Protein AF-A0A1J5PIA6-F1 (afdb_monomer)

Radius of gyration: 17.0 Å; Cα contacts (8 Å, |Δi|>4): 257; chains: 1; bounding box: 40×35×42 Å

Nearest PDB structures (foldseek):
  5w7k-assembly1_A  TM=6.352E-01  e=1.367E+00  Penicillium oxalicum
  5w7k-assembly2_B  TM=6.389E-01  e=2.956E+00  Penicillium oxalicum
  2z0i-assembly1_A  TM=4.886E-01  e=6.394E+00  Mus musculus

Secondary structure (DSSP, 8-state):
-HHHHHHHHHHHH-S---STT--EEEE-SS-GGGSTTHHHHHHHHHHHT-EEEEEE-S-S-STTS-TTSEEEEE---GGGT-GGG--GGGGGSPPTTT-EEEEEE-SHHHHHHHHHHHHHTTGGGTSEEEEEEPTTTS-HHHHHHHHHHTT-S-EE---HHHHHT-TT----

Structure (mmCIF, N/CA/C/O backbone):
data_AF-A0A1J5PIA6-F1
#
_entry.id   AF-A0A1J5PIA6-F1
#
loop_
_atom_site.group_PDB
_atom_site.id
_atom_site.type_symbol
_atom_site.label_atom_id
_atom_site.label_alt_id
_atom_site.label_comp_id
_atom_site.label_asym_id
_atom_site.label_entity_id
_atom_site.label_seq_id
_atom_site.pdbx_PDB_ins_code
_atom_site.Cartn_x
_atom_site.Cartn_y
_atom_site.Cartn_z
_atom_site.occupancy
_atom_site.B_iso_or_equiv
_atom_site.auth_seq_id
_atom_site.auth_comp_id
_atom_site.auth_asym_id
_atom_site.auth_atom_id
_atom_site.pdbx_PDB_model_num
ATOM 1 N N . MET A 1 1 ? -7.237 17.327 19.503 1.00 82.94 1 MET A N 1
ATOM 2 C CA . MET A 1 1 ? -7.124 16.130 20.371 1.00 82.94 1 MET A CA 1
ATOM 3 C C . MET A 1 1 ? -7.819 14.959 19.677 1.00 82.94 1 MET A C 1
ATOM 5 O O . MET A 1 1 ? -8.513 15.206 18.698 1.00 82.94 1 MET A O 1
ATOM 9 N N . LEU A 1 2 ? -7.620 13.708 20.117 1.00 89.19 2 LEU A N 1
ATOM 10 C CA . LEU A 1 2 ? -8.234 12.522 19.487 1.00 89.19 2 LEU A CA 1
ATOM 11 C C . LEU A 1 2 ? -9.762 12.663 19.346 1.00 89.19 2 LEU A C 1
ATOM 13 O O . LEU A 1 2 ? -10.305 12.400 18.278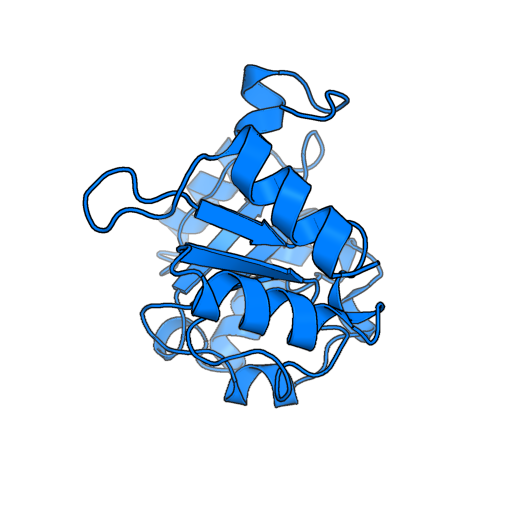 1.00 89.19 2 LEU A O 1
ATOM 17 N N . ASP A 1 3 ? -10.431 13.174 20.380 1.00 89.75 3 ASP A N 1
ATOM 18 C CA . ASP A 1 3 ? -11.883 13.385 20.372 1.00 89.75 3 ASP A CA 1
ATOM 19 C C . ASP A 1 3 ? -12.351 14.338 19.264 1.00 89.75 3 ASP A C 1
ATOM 21 O O . ASP A 1 3 ? -13.380 14.088 18.638 1.00 89.75 3 ASP A O 1
ATOM 25 N N . ASP A 1 4 ? -11.577 15.387 18.965 1.00 92.94 4 ASP A N 1
ATOM 26 C CA . ASP A 1 4 ? -11.908 16.343 17.901 1.00 92.94 4 ASP A CA 1
ATOM 27 C C . ASP A 1 4 ? -11.853 15.671 16.521 1.00 92.94 4 ASP A C 1
ATOM 29 O O . ASP A 1 4 ? -12.715 15.907 15.675 1.00 92.94 4 ASP A O 1
ATOM 33 N N . LEU A 1 5 ? -10.865 14.793 16.301 1.00 92.38 5 LEU A N 1
ATOM 34 C CA . LEU A 1 5 ? -10.748 14.022 15.060 1.00 92.38 5 LEU A CA 1
ATOM 35 C C . LEU A 1 5 ? -11.921 13.053 14.906 1.00 92.38 5 LEU A C 1
ATOM 37 O O . LEU A 1 5 ? -12.531 12.984 13.842 1.00 92.38 5 LEU A O 1
ATOM 41 N N . LEU A 1 6 ? -12.275 12.334 15.972 1.00 92.50 6 LEU A N 1
ATOM 42 C CA . LEU A 1 6 ? -13.404 11.404 15.952 1.00 92.50 6 LEU A CA 1
ATOM 43 C C . LEU A 1 6 ? -14.738 12.133 15.735 1.00 92.50 6 LEU A C 1
ATOM 45 O O . LEU A 1 6 ? -15.613 11.621 15.031 1.00 92.50 6 LEU A O 1
ATOM 49 N N . ALA A 1 7 ? -14.898 13.328 16.311 1.00 92.12 7 ALA A N 1
ATOM 50 C CA . ALA A 1 7 ? -16.063 14.176 16.089 1.00 92.12 7 ALA A CA 1
ATOM 51 C C . ALA A 1 7 ? -16.158 14.633 14.626 1.00 92.12 7 ALA A C 1
ATOM 53 O O . ALA A 1 7 ? -17.233 14.535 14.033 1.00 92.12 7 ALA A O 1
ATOM 54 N N . GLU A 1 8 ? -15.043 15.051 14.024 1.00 93.19 8 GLU A N 1
ATOM 55 C CA . GLU A 1 8 ? -14.991 15.453 12.614 1.00 93.19 8 GLU A CA 1
ATOM 56 C C . GLU A 1 8 ? -15.297 14.282 11.670 1.00 93.19 8 GLU A C 1
ATOM 58 O O . GLU A 1 8 ? -16.083 14.429 10.733 1.00 93.19 8 GLU A O 1
ATOM 63 N N . VAL A 1 9 ? -14.753 13.090 11.941 1.00 92.38 9 VAL A N 1
ATOM 64 C CA . VAL A 1 9 ? -15.052 11.884 11.150 1.00 92.38 9 VAL A CA 1
ATOM 65 C C . VAL A 1 9 ? -16.549 11.574 11.189 1.00 92.38 9 VAL A C 1
ATOM 67 O O . VAL A 1 9 ? -17.166 11.404 10.137 1.00 92.38 9 VAL A O 1
ATOM 70 N N . ARG A 1 10 ? -17.169 11.586 12.378 1.00 90.69 10 ARG A N 1
ATOM 71 C CA . ARG A 1 10 ? -18.626 11.408 12.512 1.00 90.69 10 ARG A CA 1
ATOM 72 C C . ARG A 1 10 ? -19.423 12.508 11.825 1.00 90.69 10 ARG A C 1
ATOM 74 O O . ARG A 1 10 ? -20.492 12.224 11.292 1.00 90.69 10 ARG A O 1
ATOM 81 N N . HIS A 1 11 ? -18.941 13.748 11.850 1.00 91.69 11 HIS A N 1
ATOM 82 C CA . HIS A 1 11 ? -19.606 14.858 11.178 1.00 91.69 11 HIS A CA 1
ATOM 83 C C . HIS A 1 11 ? -19.626 14.663 9.656 1.00 91.69 11 HIS A C 1
ATOM 85 O O . HIS A 1 11 ? -20.668 14.869 9.035 1.00 91.69 11 HIS A O 1
ATOM 91 N N . ARG A 1 12 ? -18.509 14.216 9.066 1.00 90.31 12 ARG A N 1
ATOM 92 C CA . ARG A 1 12 ? -18.383 14.024 7.613 1.00 90.31 12 ARG A CA 1
ATOM 93 C C . ARG A 1 12 ? -19.030 12.749 7.094 1.00 90.31 12 ARG A C 1
ATOM 95 O O . ARG A 1 12 ? -19.676 12.784 6.052 1.00 90.31 12 ARG A O 1
ATOM 102 N N . LEU A 1 13 ? -18.826 11.631 7.784 1.00 88.69 13 LEU A N 1
ATOM 103 C CA . LEU A 1 13 ? -19.241 10.309 7.306 1.00 88.69 13 LEU A CA 1
ATOM 104 C C . LEU A 1 13 ? -20.577 9.845 7.898 1.00 88.69 13 LEU A C 1
ATOM 106 O O . LEU A 1 13 ? -21.172 8.884 7.413 1.00 88.69 13 LEU A O 1
ATOM 110 N N . GLY A 1 14 ? -21.075 10.540 8.922 1.00 85.19 14 GLY A N 1
ATOM 111 C CA . GLY A 1 14 ? -22.247 10.121 9.677 1.00 85.19 14 GLY A CA 1
ATOM 112 C C . GLY A 1 14 ? -21.943 8.967 10.641 1.00 85.19 14 GLY A C 1
ATOM 113 O O . GLY A 1 14 ? -20.797 8.556 10.796 1.00 85.19 14 GLY A O 1
ATOM 114 N N . PRO A 1 15 ? -22.960 8.443 11.347 1.00 82.06 15 PRO A N 1
ATOM 115 C CA . PRO A 1 15 ? -22.769 7.322 12.253 1.00 82.06 15 PRO A CA 1
ATOM 116 C C . PRO A 1 15 ? -22.442 6.036 11.472 1.00 82.06 15 PRO A C 1
ATOM 118 O O . PRO A 1 15 ? -23.036 5.810 10.414 1.00 82.06 15 PRO A O 1
ATOM 121 N N . PRO A 1 16 ? -21.579 5.163 12.011 1.00 79.69 16 PRO A N 1
ATOM 122 C CA . PRO A 1 16 ? -21.260 3.876 11.406 1.00 79.69 16 PRO A CA 1
ATOM 123 C C . PRO A 1 16 ? -22.505 3.000 11.281 1.00 79.69 16 PRO A C 1
ATOM 125 O O . PRO A 1 16 ? -23.349 2.935 12.180 1.00 79.69 16 PRO A O 1
ATOM 128 N N . ARG A 1 17 ? -22.642 2.350 10.125 1.00 78.94 17 ARG A N 1
ATOM 129 C CA . ARG A 1 17 ? -23.761 1.464 9.804 1.00 78.94 17 ARG A CA 1
ATOM 130 C C . ARG A 1 17 ? -23.218 0.222 9.104 1.00 78.94 17 ARG A C 1
ATOM 132 O O . ARG A 1 17 ? -22.513 0.380 8.111 1.00 78.94 17 ARG A O 1
ATOM 139 N N . PRO A 1 18 ? -23.546 -0.991 9.576 1.00 67.38 18 PRO A N 1
ATOM 140 C CA . PRO A 1 18 ? -23.182 -2.210 8.870 1.00 67.38 18 PRO A CA 1
ATOM 141 C C . PRO A 1 18 ? -23.987 -2.346 7.570 1.00 67.38 18 PRO A C 1
ATOM 143 O O . PRO A 1 18 ? -25.169 -1.995 7.524 1.00 67.38 18 PRO A O 1
ATOM 146 N N . GLY A 1 19 ? -23.359 -2.899 6.532 1.00 66.50 19 GLY A N 1
ATOM 147 C CA . GLY A 1 19 ? -23.987 -3.184 5.241 1.00 66.50 19 GLY A CA 1
ATOM 148 C C . GLY A 1 19 ? -23.183 -2.660 4.046 1.00 66.50 19 GLY A C 1
ATOM 149 O O . GLY A 1 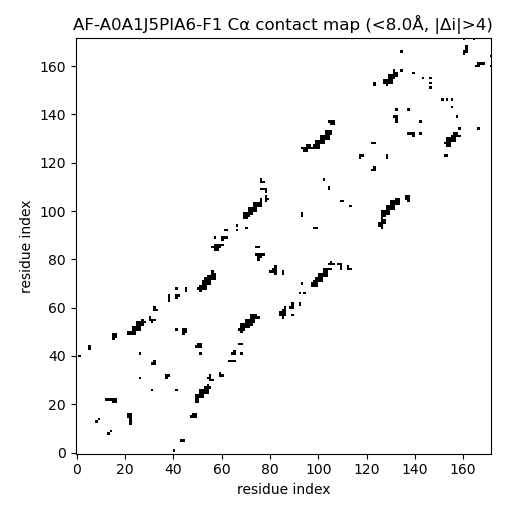19 ? -22.123 -2.063 4.228 1.00 66.50 19 GLY A O 1
ATOM 150 N N . PRO A 1 20 ? -23.666 -2.879 2.809 1.00 58.19 20 PRO A N 1
ATOM 151 C CA . PRO A 1 20 ? -23.092 -2.232 1.633 1.00 58.19 20 PRO A CA 1
ATOM 152 C C . PRO A 1 20 ? -23.135 -0.709 1.821 1.00 58.19 20 PRO A C 1
ATOM 154 O O . PRO A 1 20 ? -24.163 -0.173 2.238 1.00 58.19 20 PRO A O 1
ATOM 157 N N . CYS A 1 21 ? -22.019 -0.034 1.531 1.00 65.81 21 CYS A N 1
ATOM 158 C CA . CYS A 1 21 ? -21.787 1.388 1.831 1.00 65.81 21 CYS A CA 1
ATOM 159 C C . CYS A 1 21 ? -21.575 1.711 3.324 1.00 65.81 21 CYS A C 1
ATOM 161 O O . CYS A 1 21 ? -21.881 2.828 3.751 1.00 65.81 21 CYS A O 1
ATOM 163 N N . ALA A 1 22 ? -21.054 0.762 4.113 1.00 68.94 22 ALA A N 1
ATOM 164 C CA . ALA A 1 22 ? -20.536 1.067 5.443 1.00 68.94 22 ALA A CA 1
ATOM 165 C C . ALA A 1 22 ? -19.546 2.247 5.365 1.00 68.94 22 ALA A C 1
ATOM 167 O O . ALA A 1 22 ? -18.742 2.307 4.430 1.00 68.94 22 ALA A O 1
ATOM 168 N N . PRO A 1 23 ? -19.605 3.210 6.301 1.00 83.06 23 PRO A N 1
ATOM 169 C CA . PRO A 1 23 ? -18.664 4.318 6.312 1.00 83.06 23 PRO A CA 1
ATOM 170 C C . PRO A 1 23 ? -17.226 3.800 6.460 1.00 83.06 23 PRO A C 1
ATOM 172 O O . PRO A 1 23 ? -16.899 3.143 7.450 1.00 83.06 23 PRO A O 1
ATOM 175 N N . PHE A 1 24 ? -16.394 4.100 5.463 1.00 90.94 24 PHE A N 1
ATOM 176 C CA . PHE A 1 24 ? -15.007 3.654 5.352 1.00 90.94 24 PHE A CA 1
ATOM 177 C C . PHE A 1 24 ? -14.054 4.818 5.620 1.00 90.94 24 PHE A C 1
ATOM 179 O O . PHE A 1 24 ? -14.240 5.916 5.087 1.00 90.94 24 PHE A O 1
ATOM 186 N N . VAL A 1 25 ? -13.038 4.578 6.445 1.00 94.94 25 VAL A N 1
ATOM 187 C CA . VAL A 1 25 ? -11.998 5.553 6.778 1.00 94.94 25 VAL A CA 1
ATOM 188 C C . VAL A 1 25 ? -10.639 4.950 6.466 1.00 94.94 25 VAL A C 1
ATOM 190 O O . VAL A 1 25 ? -10.226 3.987 7.102 1.00 94.94 25 VAL A O 1
ATOM 193 N N . GLU A 1 26 ? -9.903 5.557 5.545 1.00 96.69 26 GLU A N 1
ATOM 194 C CA . GLU A 1 26 ? -8.492 5.238 5.348 1.00 96.69 26 GLU A CA 1
ATOM 195 C C . GLU A 1 26 ? -7.617 6.269 6.060 1.00 96.69 26 GLU A C 1
ATOM 197 O O . GLU A 1 26 ? -7.726 7.476 5.822 1.00 96.69 26 GLU A O 1
ATOM 202 N N . LEU A 1 27 ? -6.733 5.794 6.933 1.00 97.50 27 LEU A N 1
ATOM 203 C CA . LEU A 1 27 ? -5.656 6.601 7.481 1.00 97.50 27 LEU A CA 1
ATOM 204 C C . LEU A 1 27 ? -4.452 6.537 6.533 1.00 97.50 27 LEU A C 1
ATOM 206 O O . LEU A 1 27 ? -3.854 5.482 6.336 1.00 97.50 27 LEU A O 1
ATOM 210 N N . THR A 1 28 ? -4.088 7.686 5.974 1.00 95.81 28 THR A N 1
ATOM 211 C CA . THR A 1 28 ? -2.969 7.861 5.036 1.00 95.81 28 THR A CA 1
ATOM 212 C C . THR A 1 28 ? -2.227 9.176 5.338 1.00 95.81 28 THR A C 1
ATOM 214 O O . THR A 1 28 ? -2.444 9.789 6.387 1.00 95.81 28 THR A O 1
ATOM 217 N N . GLY A 1 29 ? -1.342 9.636 4.448 1.00 85.94 29 GLY A N 1
ATOM 218 C CA . GLY A 1 29 ? -0.645 10.921 4.546 1.00 85.94 29 GLY A CA 1
ATOM 219 C C . GLY A 1 29 ? 0.803 10.838 4.070 1.00 85.94 29 GLY A C 1
ATOM 220 O O . GLY A 1 29 ? 1.077 10.326 2.992 1.00 85.94 29 GLY A O 1
ATOM 221 N N . GLY A 1 30 ? 1.731 11.382 4.863 1.00 89.56 30 GLY A N 1
ATOM 222 C CA . GLY A 1 30 ? 3.156 11.072 4.719 1.00 89.56 30 GLY A CA 1
ATOM 223 C C . GLY A 1 30 ? 3.416 9.614 5.108 1.00 89.56 30 GLY A C 1
ATOM 224 O O . GLY A 1 30 ? 3.085 8.696 4.372 1.00 89.56 30 GLY A O 1
ATOM 225 N N . GLU A 1 31 ? 3.979 9.392 6.291 1.00 95.25 31 GLU A N 1
ATOM 226 C CA . GLU A 1 31 ? 4.004 8.067 6.919 1.00 95.25 31 GLU A CA 1
ATOM 227 C C . GLU A 1 31 ? 3.103 8.125 8.161 1.00 95.25 31 GLU A C 1
ATOM 229 O O . GLU A 1 31 ? 3.510 8.733 9.155 1.00 95.25 31 GLU A O 1
ATOM 234 N N . PRO A 1 32 ? 1.868 7.584 8.124 1.00 96.69 32 PRO A N 1
ATOM 235 C CA . PRO A 1 32 ? 0.926 7.724 9.237 1.00 96.69 32 PRO A CA 1
ATOM 236 C C . PRO A 1 32 ? 1.457 7.128 10.544 1.00 96.69 32 PRO A C 1
A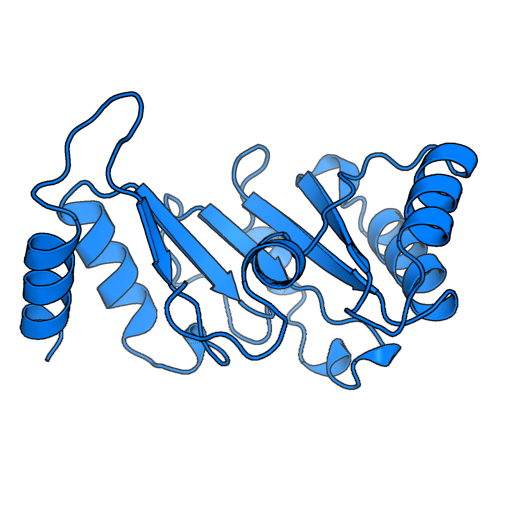TOM 238 O O . PRO A 1 32 ? 1.227 7.699 11.609 1.00 96.69 32 PRO A O 1
ATOM 241 N N . LEU A 1 33 ? 2.226 6.036 10.477 1.00 97.38 33 LEU A N 1
ATOM 242 C CA . LEU A 1 33 ? 2.804 5.389 11.660 1.00 97.38 33 LEU A CA 1
ATOM 243 C C . LEU A 1 33 ? 4.005 6.137 12.258 1.00 97.38 33 LEU A C 1
ATOM 245 O O . LEU A 1 33 ? 4.477 5.764 13.329 1.00 97.38 33 LEU A O 1
ATOM 249 N N . ALA A 1 34 ? 4.465 7.223 11.630 1.00 95.94 34 ALA A N 1
ATOM 250 C CA . ALA A 1 34 ? 5.415 8.138 12.259 1.00 95.94 34 ALA A CA 1
ATOM 251 C C . ALA A 1 34 ? 4.769 8.946 13.402 1.00 95.94 34 ALA A C 1
ATOM 253 O O . ALA A 1 34 ? 5.480 9.506 14.238 1.00 95.94 34 ALA A O 1
ATOM 254 N N . HIS A 1 35 ? 3.431 9.022 13.454 1.00 95.38 35 HIS A N 1
ATOM 255 C CA . HIS A 1 35 ? 2.713 9.637 14.565 1.00 95.38 35 HIS A CA 1
ATOM 256 C C . HIS A 1 35 ? 2.424 8.593 15.661 1.00 95.38 35 HIS A C 1
ATOM 258 O O . HIS A 1 35 ? 1.737 7.606 15.387 1.00 95.38 35 HIS A O 1
ATOM 264 N N . PRO A 1 36 ? 2.861 8.805 16.918 1.00 93.44 36 PRO A N 1
ATOM 265 C CA . PRO A 1 36 ? 2.757 7.794 17.978 1.00 93.44 36 PRO A CA 1
ATOM 266 C C . PRO A 1 36 ? 1.310 7.407 18.319 1.00 93.44 36 PRO A C 1
ATOM 268 O O . PRO A 1 36 ? 1.050 6.268 18.694 1.00 93.44 36 PRO A O 1
ATOM 271 N N . ASP A 1 37 ? 0.361 8.328 18.137 1.00 95.38 37 ASP A N 1
ATOM 272 C CA . ASP A 1 37 ? -1.059 8.080 18.426 1.00 95.38 37 ASP A CA 1
ATOM 273 C C . ASP A 1 37 ? -1.832 7.407 17.275 1.00 95.38 37 ASP A C 1
ATOM 275 O O . ASP A 1 37 ? -3.030 7.154 17.414 1.00 95.38 37 ASP A O 1
ATOM 279 N N . ALA A 1 38 ? -1.197 7.106 16.134 1.00 96.88 38 ALA A N 1
ATOM 280 C CA . ALA A 1 38 ? -1.891 6.503 14.992 1.00 96.88 38 ALA A CA 1
ATOM 281 C C . ALA A 1 38 ? -2.573 5.159 15.337 1.00 96.88 38 ALA A C 1
ATOM 283 O O . ALA A 1 38 ? -3.756 5.010 15.017 1.00 96.88 38 ALA A O 1
ATOM 284 N N . PRO A 1 39 ? -1.934 4.214 16.061 1.00 97.38 39 PRO A N 1
ATOM 285 C CA . PRO A 1 39 ? -2.605 2.988 16.500 1.00 97.38 39 PRO A CA 1
ATOM 286 C C . PRO A 1 39 ? -3.830 3.238 17.391 1.00 97.38 39 PRO A C 1
ATOM 288 O O . PRO A 1 39 ? -4.841 2.544 17.265 1.00 97.38 39 PRO A O 1
ATOM 291 N N . ALA A 1 40 ? -3.767 4.250 18.264 1.00 97.44 40 ALA A N 1
ATOM 292 C CA . ALA A 1 40 ? -4.880 4.616 19.138 1.00 97.44 40 ALA A CA 1
ATOM 293 C C . ALA A 1 40 ? -6.060 5.191 18.339 1.00 97.44 40 ALA A C 1
ATOM 295 O O . ALA A 1 40 ? -7.207 4.830 18.597 1.00 97.44 40 ALA A O 1
ATOM 296 N N . LEU A 1 41 ? -5.787 6.024 17.328 1.00 97.19 41 LEU A N 1
ATOM 297 C CA . LEU A 1 41 ? -6.811 6.535 16.416 1.00 97.19 41 LEU A CA 1
ATOM 298 C C . LEU A 1 41 ? -7.478 5.406 15.620 1.00 97.19 41 LEU A C 1
ATOM 300 O O . LEU A 1 41 ? -8.704 5.357 15.550 1.00 97.19 41 LEU A O 1
ATOM 304 N N . LEU A 1 42 ? -6.689 4.481 15.064 1.00 97.81 42 LEU A N 1
ATOM 305 C CA . LEU A 1 42 ? -7.203 3.324 14.325 1.00 97.81 42 LEU A CA 1
ATOM 306 C C . LEU A 1 42 ? -8.134 2.468 15.194 1.00 97.81 42 LEU A C 1
ATOM 308 O O . LEU A 1 42 ? -9.237 2.128 14.766 1.00 97.81 42 LEU A O 1
ATOM 312 N N . ARG A 1 43 ? -7.723 2.164 16.434 1.00 97.50 43 ARG A N 1
ATOM 313 C CA . ARG A 1 43 ? -8.561 1.420 17.385 1.00 97.50 43 ARG A CA 1
ATOM 314 C C . ARG A 1 43 ? -9.843 2.180 17.712 1.00 97.50 43 ARG A C 1
ATOM 316 O O . ARG A 1 43 ? -10.913 1.590 17.655 1.00 97.50 43 ARG A O 1
ATOM 323 N N . ALA A 1 44 ? -9.753 3.480 17.983 1.00 96.06 44 ALA A N 1
ATOM 324 C CA . ALA A 1 44 ? -10.929 4.280 18.296 1.00 96.06 44 ALA A CA 1
ATOM 325 C C . ALA A 1 44 ? -11.936 4.308 17.134 1.00 96.06 44 ALA A C 1
ATOM 327 O O . ALA A 1 44 ? -13.131 4.183 17.368 1.00 96.06 44 ALA A O 1
ATOM 328 N N . LEU A 1 45 ? -11.484 4.419 15.880 1.00 94.94 45 LEU A N 1
ATOM 329 C CA . LEU A 1 45 ? -12.367 4.358 14.709 1.00 94.94 45 LEU A CA 1
ATOM 330 C C . LEU A 1 45 ? -13.075 2.999 14.586 1.00 94.94 45 LEU A C 1
ATOM 332 O O . LEU A 1 45 ? -14.284 2.961 14.345 1.00 94.94 45 LEU A O 1
ATOM 336 N N . LEU A 1 46 ? -12.354 1.899 14.821 1.00 94.19 46 LEU A N 1
ATOM 337 C CA . LEU A 1 46 ? -12.943 0.559 14.871 1.00 94.19 46 LEU A CA 1
ATOM 338 C C . LEU A 1 46 ? -13.974 0.424 15.999 1.00 94.19 46 LEU A C 1
ATOM 340 O O . LEU A 1 46 ? -15.062 -0.092 15.760 1.00 94.19 46 LEU A O 1
ATOM 344 N N . ASP A 1 47 ? -13.672 0.926 17.199 1.00 93.38 47 ASP A N 1
ATOM 345 C CA . ASP A 1 47 ? -14.568 0.857 18.364 1.00 93.38 47 ASP A CA 1
ATOM 346 C C . ASP A 1 47 ? -15.870 1.639 18.140 1.00 93.38 47 ASP A C 1
ATOM 348 O O . ASP A 1 47 ? -16.910 1.331 18.725 1.00 93.38 47 ASP A O 1
ATOM 352 N N . LEU A 1 48 ? -15.834 2.647 17.264 1.00 90.88 48 LEU A N 1
ATOM 353 C CA . LEU A 1 48 ? -17.040 3.332 16.818 1.00 90.88 48 LEU A CA 1
ATOM 354 C C . LEU A 1 48 ? -17.855 2.503 15.829 1.00 90.88 48 LEU A C 1
ATOM 356 O O . LEU A 1 48 ? -19.062 2.708 15.770 1.00 90.88 48 LEU A O 1
ATOM 360 N N . GLY A 1 49 ? -17.241 1.565 15.110 1.00 90.19 49 GLY A N 1
ATOM 361 C CA . GLY A 1 49 ? -17.887 0.682 14.138 1.00 90.19 49 GLY A CA 1
ATOM 362 C C . GLY A 1 49 ? -17.637 1.060 12.677 1.00 90.19 49 GLY A C 1
ATOM 363 O O . GLY A 1 49 ? -18.398 0.627 11.813 1.00 90.19 49 GLY A O 1
ATOM 364 N N . TYR A 1 50 ? -16.630 1.894 12.393 1.00 92.50 50 TYR A N 1
ATOM 365 C CA . TYR A 1 50 ? -16.206 2.168 11.016 1.00 92.50 50 TYR A CA 1
ATOM 366 C C . TYR A 1 50 ? -15.447 0.981 10.429 1.00 92.50 50 TYR A C 1
ATOM 368 O O . TYR A 1 50 ? -14.764 0.250 11.148 1.00 92.50 50 TYR A O 1
ATOM 376 N N . GLU A 1 51 ? -15.509 0.843 9.108 1.00 92.50 51 GLU A N 1
ATOM 377 C CA . GLU A 1 51 ? -14.507 0.073 8.378 1.00 92.50 51 GLU A CA 1
ATOM 378 C C . GLU A 1 51 ? -13.254 0.942 8.230 1.00 92.50 51 GLU A C 1
ATOM 380 O O . GLU A 1 51 ? -13.355 2.122 7.880 1.00 92.50 51 GLU A O 1
ATOM 385 N N . VAL A 1 52 ? -12.084 0.394 8.560 1.00 96.00 52 VAL A N 1
ATOM 386 C CA . VAL A 1 52 ? -10.850 1.179 8.671 1.00 96.00 52 VAL A CA 1
ATOM 387 C C . VAL A 1 52 ? -9.733 0.538 7.863 1.00 96.00 52 VAL A C 1
ATOM 389 O O . VAL A 1 52 ? -9.453 -0.652 8.018 1.00 96.00 52 VAL A O 1
ATOM 392 N N . ALA A 1 53 ? -9.054 1.351 7.061 1.00 97.94 53 ALA A N 1
ATOM 393 C CA . ALA A 1 53 ? -7.828 0.983 6.371 1.00 97.94 53 ALA A CA 1
ATOM 394 C C . ALA A 1 53 ? -6.648 1.873 6.781 1.00 97.94 53 ALA A C 1
ATOM 396 O O . ALA A 1 53 ? -6.818 2.981 7.294 1.00 97.94 53 ALA A O 1
ATOM 397 N N . LEU A 1 54 ? -5.440 1.372 6.549 1.00 98.69 54 LEU A N 1
ATOM 398 C CA . LEU A 1 54 ? -4.175 2.066 6.745 1.00 98.69 54 LEU A CA 1
ATOM 399 C C . LEU A 1 54 ? -3.339 1.935 5.473 1.00 98.69 54 LEU A C 1
ATOM 401 O O . LEU A 1 54 ? -2.964 0.820 5.109 1.00 98.69 54 LEU A O 1
ATOM 405 N N . GLU A 1 55 ? -2.976 3.062 4.862 1.00 98.31 55 GLU A N 1
ATOM 406 C CA . GLU A 1 55 ? -1.962 3.102 3.806 1.00 98.31 55 GLU A CA 1
ATOM 407 C C . GLU A 1 55 ? -0.612 3.564 4.384 1.00 98.31 55 GLU A C 1
ATOM 409 O O . GLU A 1 55 ? -0.494 4.670 4.905 1.00 98.31 55 GLU A O 1
ATOM 414 N N . THR A 1 56 ? 0.422 2.720 4.312 1.00 98.25 56 THR A N 1
ATOM 415 C CA . THR A 1 56 ? 1.752 2.971 4.917 1.00 98.25 56 THR A CA 1
ATOM 416 C C . THR A 1 56 ? 2.882 2.455 4.027 1.00 98.25 56 THR A C 1
ATOM 418 O O . THR A 1 56 ? 2.670 1.560 3.217 1.00 98.25 56 THR A O 1
ATOM 421 N N . ALA A 1 57 ? 4.108 2.973 4.174 1.00 97.00 57 ALA A N 1
ATOM 422 C CA . ALA A 1 57 ? 5.266 2.500 3.408 1.00 97.00 57 ALA 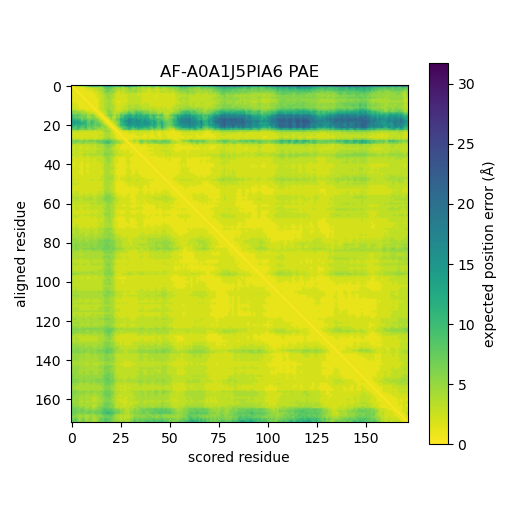A CA 1
ATOM 423 C C . ALA A 1 57 ? 5.928 1.239 4.005 1.00 97.00 57 ALA A C 1
ATOM 425 O O . ALA A 1 57 ? 6.925 0.747 3.471 1.00 97.00 57 ALA A O 1
ATOM 426 N N . GLY A 1 58 ? 5.439 0.742 5.150 1.00 96.69 58 GLY A N 1
ATOM 427 C CA . GLY A 1 58 ? 6.050 -0.391 5.856 1.00 96.69 58 GLY A CA 1
ATOM 428 C C . GLY A 1 58 ? 7.430 -0.068 6.441 1.00 96.69 58 GLY A C 1
ATOM 429 O O . GLY A 1 58 ? 8.246 -0.967 6.648 1.00 96.69 58 GLY A O 1
ATOM 430 N N . SER A 1 59 ? 7.691 1.221 6.676 1.00 96.75 59 SER A N 1
ATOM 431 C CA . SER A 1 59 ? 8.921 1.729 7.293 1.00 96.75 59 SER A CA 1
ATOM 432 C C . SER A 1 59 ? 8.894 1.718 8.826 1.00 96.75 59 SER A C 1
ATOM 434 O O . SER A 1 59 ? 9.918 1.919 9.473 1.00 96.75 59 SER A O 1
ATOM 436 N N . HIS A 1 60 ? 7.712 1.491 9.398 1.00 97.62 60 HIS A N 1
ATOM 437 C CA . HIS A 1 60 ? 7.444 1.401 10.829 1.00 97.62 60 HIS A CA 1
ATOM 438 C C . HIS A 1 60 ? 6.799 0.050 11.142 1.00 97.62 60 HIS A C 1
ATOM 440 O O . HIS A 1 60 ? 6.261 -0.603 10.247 1.00 97.62 60 HIS A O 1
ATOM 446 N N . ASP A 1 61 ? 6.889 -0.370 12.402 1.00 97.75 61 ASP A N 1
ATOM 447 C CA . ASP A 1 61 ? 6.373 -1.656 12.867 1.00 97.75 61 ASP A CA 1
ATOM 448 C C . ASP A 1 61 ? 4.841 -1.714 12.766 1.00 97.75 61 ASP A C 1
ATOM 450 O O . ASP A 1 61 ? 4.142 -0.812 13.235 1.00 97.75 61 ASP A O 1
ATOM 454 N N . LEU A 1 62 ? 4.324 -2.782 12.156 1.00 98.50 62 LEU A N 1
ATOM 455 C CA . LEU A 1 62 ? 2.889 -3.046 12.042 1.00 98.50 62 LEU A CA 1
ATOM 456 C C . LEU A 1 62 ? 2.304 -3.769 13.261 1.00 98.50 62 LEU A C 1
ATOM 458 O O . LEU A 1 62 ? 1.082 -3.826 13.372 1.00 98.50 62 LEU A O 1
ATOM 462 N N . ALA A 1 63 ? 3.121 -4.280 14.189 1.00 98.12 63 ALA A N 1
ATOM 463 C CA . ALA A 1 63 ? 2.637 -4.960 15.394 1.00 98.12 63 ALA A CA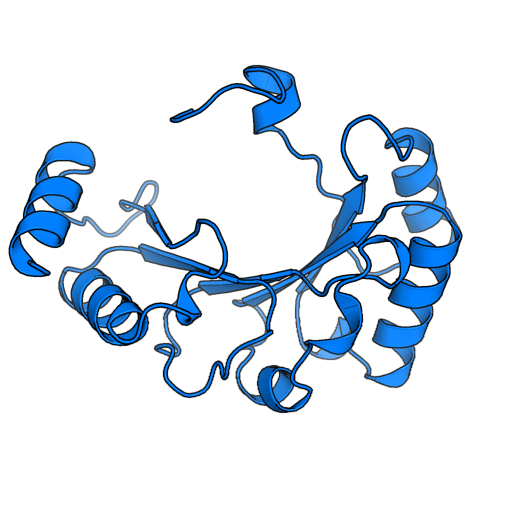 1
ATOM 464 C C . ALA A 1 63 ? 1.594 -4.160 16.208 1.00 98.12 63 ALA A C 1
ATOM 466 O O . ALA A 1 63 ? 0.637 -4.762 16.702 1.00 98.12 63 ALA A O 1
ATOM 467 N N . PRO A 1 64 ? 1.715 -2.822 16.357 1.00 97.94 64 PRO A N 1
ATOM 468 C CA . PRO A 1 64 ? 0.733 -2.025 17.092 1.00 97.94 64 PRO A CA 1
ATOM 469 C C . PRO A 1 64 ? -0.586 -1.805 16.335 1.00 97.94 64 PRO A C 1
ATOM 471 O O . PRO A 1 64 ? -1.561 -1.354 16.937 1.00 97.94 64 PRO A O 1
ATOM 474 N N . VAL A 1 65 ? -0.631 -2.073 15.026 1.00 98.44 65 VAL A N 1
ATOM 475 C CA . VAL A 1 65 ? -1.823 -1.850 14.200 1.00 98.44 65 VAL A CA 1
ATOM 476 C C . VAL A 1 65 ? -2.871 -2.922 14.526 1.00 98.44 65 VAL A C 1
ATOM 478 O O . VAL A 1 65 ? -2.566 -4.114 14.443 1.00 98.44 65 VAL A O 1
ATOM 481 N N . PRO A 1 66 ? -4.119 -2.542 14.869 1.00 98.31 66 PRO A N 1
ATOM 482 C CA . PRO A 1 66 ? -5.207 -3.498 15.057 1.00 98.31 66 PRO A CA 1
ATOM 483 C C . PRO A 1 66 ? -5.333 -4.478 13.886 1.00 98.31 66 PRO A C 1
ATOM 485 O O . PRO A 1 66 ? -5.279 -4.081 12.721 1.00 98.31 66 PRO A O 1
ATOM 488 N N . ARG A 1 67 ? -5.535 -5.765 14.186 1.00 97.62 67 ARG A N 1
ATOM 489 C CA . ARG A 1 67 ? -5.627 -6.820 13.166 1.00 97.62 67 ARG A CA 1
ATOM 490 C C . ARG A 1 67 ? -6.764 -6.559 12.175 1.00 97.62 67 ARG A C 1
ATOM 492 O O . ARG A 1 67 ? -6.622 -6.893 11.005 1.00 97.62 67 ARG A O 1
ATOM 499 N N . GLU A 1 68 ? -7.849 -5.967 12.661 1.00 96.88 68 GLU A N 1
ATOM 500 C CA . GLU A 1 68 ? -9.083 -5.658 11.941 1.00 96.88 68 GLU A CA 1
ATOM 501 C C . GLU A 1 68 ? -8.934 -4.496 10.944 1.00 96.88 68 GLU A C 1
ATOM 503 O O . GLU A 1 68 ? -9.788 -4.333 10.079 1.00 96.88 68 GLU A O 1
ATOM 508 N N . VAL A 1 69 ? -7.863 -3.698 11.043 1.00 98.12 69 VAL A N 1
ATOM 509 C CA . VAL A 1 69 ? -7.549 -2.669 10.042 1.00 98.12 69 VAL A CA 1
ATOM 510 C C . VAL A 1 69 ? -7.024 -3.342 8.780 1.00 98.12 69 VAL A C 1
ATOM 512 O O . VAL A 1 69 ? -6.053 -4.106 8.841 1.00 98.12 69 VAL A O 1
ATOM 515 N N . VAL A 1 70 ? -7.618 -2.998 7.639 1.00 98.25 70 VAL A N 1
ATOM 516 C CA . VAL A 1 70 ? -7.103 -3.365 6.316 1.00 98.25 70 VAL A CA 1
ATOM 517 C C . VAL A 1 70 ? -5.797 -2.614 6.076 1.00 98.25 70 VAL A C 1
ATOM 519 O O . VAL A 1 70 ? -5.766 -1.385 6.080 1.00 98.25 70 VAL A O 1
ATOM 522 N N . LYS A 1 71 ? -4.693 -3.333 5.900 1.00 98.69 71 LYS A N 1
ATOM 523 C CA . LYS A 1 71 ? -3.374 -2.728 5.676 1.00 98.69 71 LYS A CA 1
ATOM 524 C C . LYS A 1 71 ? -3.057 -2.758 4.190 1.00 98.69 71 LYS A C 1
ATOM 526 O O . LYS A 1 71 ? -2.982 -3.831 3.599 1.00 98.69 71 LYS A O 1
ATOM 531 N N . ILE A 1 72 ? -2.813 -1.586 3.617 1.00 98.50 72 ILE A N 1
ATOM 532 C CA . ILE A 1 72 ? -2.301 -1.413 2.259 1.00 98.50 72 ILE A CA 1
ATOM 533 C C . ILE A 1 72 ? -0.869 -0.914 2.403 1.00 98.50 72 ILE A C 1
ATOM 535 O O . ILE A 1 72 ? -0.612 0.252 2.708 1.00 98.50 72 ILE A O 1
ATOM 539 N N . VAL A 1 73 ? 0.087 -1.821 2.240 1.00 98.44 73 VAL A N 1
ATOM 540 C CA . VAL A 1 73 ? 1.492 -1.518 2.508 1.00 98.44 73 VAL A CA 1
ATOM 541 C C . VAL A 1 73 ? 2.225 -1.284 1.193 1.00 98.44 73 VAL A C 1
ATOM 543 O O . VAL A 1 73 ? 2.356 -2.189 0.375 1.00 98.44 73 VAL A O 1
ATOM 546 N N . ASP A 1 74 ? 2.702 -0.063 0.974 1.00 97.62 74 ASP A N 1
ATOM 547 C CA . ASP A 1 74 ? 3.452 0.329 -0.217 1.00 97.62 74 ASP A CA 1
ATOM 548 C C . ASP A 1 74 ? 4.930 -0.051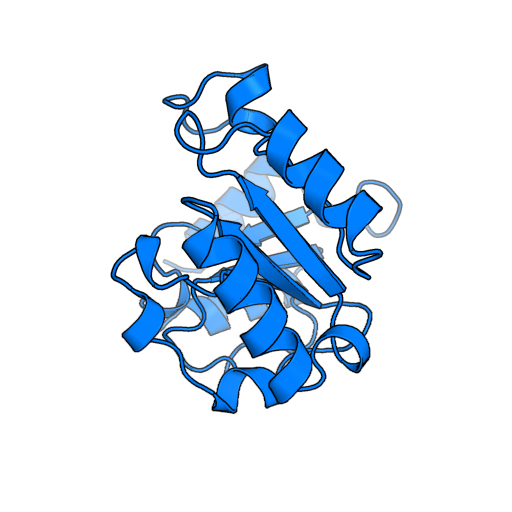 -0.074 1.00 97.62 74 ASP A C 1
ATOM 550 O O . ASP A 1 74 ? 5.744 0.682 0.504 1.00 97.62 74 ASP A O 1
ATOM 554 N N . ARG A 1 75 ? 5.284 -1.220 -0.613 1.00 98.12 75 ARG A N 1
ATOM 555 C CA . ARG A 1 75 ? 6.659 -1.701 -0.684 1.00 98.12 75 ARG A CA 1
ATOM 556 C C . ARG A 1 75 ? 7.431 -0.863 -1.697 1.00 98.12 75 ARG A C 1
ATOM 558 O O . ARG A 1 75 ? 7.489 -1.162 -2.890 1.00 98.12 75 ARG A O 1
ATOM 565 N N . LYS A 1 76 ? 8.094 0.164 -1.167 1.00 97.88 76 LYS A N 1
ATOM 566 C CA . LYS A 1 76 ? 8.967 1.059 -1.926 1.00 97.88 76 LYS A CA 1
ATOM 567 C C . LYS A 1 76 ? 10.031 0.279 -2.698 1.00 97.88 76 LYS A C 1
ATOM 569 O O . LYS A 1 76 ? 10.757 -0.540 -2.126 1.00 97.88 76 LYS A O 1
ATOM 574 N N . THR A 1 77 ? 10.100 0.559 -3.992 1.00 98.00 77 THR A N 1
ATOM 575 C CA . THR A 1 77 ? 11.034 -0.038 -4.944 1.00 98.00 77 THR A CA 1
ATOM 576 C C . THR A 1 77 ? 12.377 0.703 -4.957 1.00 98.00 77 THR A C 1
ATOM 578 O O . THR A 1 77 ? 12.467 1.833 -4.460 1.00 98.00 77 THR A O 1
ATOM 581 N N . PRO A 1 78 ? 13.453 0.110 -5.508 1.00 98.00 78 PRO A N 1
ATOM 582 C CA . PRO A 1 78 ? 14.742 0.786 -5.650 1.00 98.00 78 PRO A CA 1
ATOM 583 C C . PRO A 1 78 ? 14.649 2.134 -6.376 1.00 98.00 78 PRO A C 1
ATOM 585 O O . PRO A 1 78 ? 15.242 3.109 -5.911 1.00 98.00 78 PRO A O 1
ATOM 588 N N . GLY A 1 79 ? 13.857 2.222 -7.450 1.00 97.19 79 GLY A N 1
ATOM 589 C CA . GLY A 1 79 ? 13.636 3.445 -8.222 1.00 97.19 79 GLY A CA 1
ATOM 590 C C . GLY A 1 79 ? 13.000 4.588 -7.425 1.00 97.19 79 GLY A C 1
ATOM 591 O O . GLY A 1 79 ? 13.133 5.753 -7.809 1.00 97.19 79 GLY A O 1
ATOM 592 N N . SER A 1 80 ? 12.370 4.285 -6.283 1.00 95.19 80 SER A N 1
ATOM 593 C CA . SER A 1 80 ? 11.814 5.283 -5.367 1.00 95.19 80 SER A CA 1
ATOM 594 C C . SER A 1 80 ? 12.867 5.935 -4.456 1.00 95.19 80 SER A C 1
ATOM 596 O O . SER A 1 80 ? 12.560 6.934 -3.810 1.00 95.19 80 SER A O 1
ATOM 598 N N . GLY A 1 81 ? 14.059 5.339 -4.318 1.00 96.38 81 GLY A N 1
ATOM 599 C CA . GLY A 1 81 ? 15.105 5.765 -3.375 1.00 96.38 81 GLY A CA 1
ATOM 600 C C . GLY A 1 81 ? 14.870 5.385 -1.903 1.00 96.38 81 GLY A C 1
ATOM 601 O O . GLY A 1 81 ? 15.767 5.539 -1.077 1.00 96.38 81 GLY A O 1
ATOM 602 N N . GLU A 1 82 ? 13.707 4.825 -1.559 1.00 95.31 82 GLU A N 1
ATOM 603 C CA . GLU A 1 82 ? 13.279 4.594 -0.165 1.00 95.31 82 GLU A CA 1
ATOM 604 C C . GLU A 1 82 ? 13.169 3.101 0.199 1.00 95.31 82 GLU A C 1
ATOM 606 O O . GLU A 1 82 ? 12.781 2.748 1.313 1.00 95.31 82 GLU 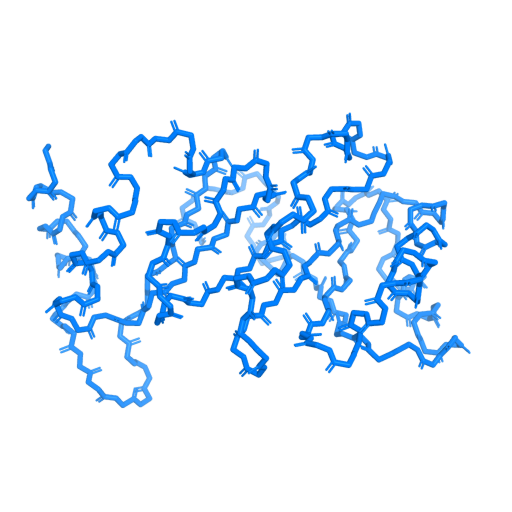A O 1
ATOM 611 N N . ALA A 1 83 ? 13.569 2.196 -0.703 1.00 95.06 83 ALA A N 1
ATOM 612 C CA . ALA A 1 83 ? 13.491 0.744 -0.498 1.00 95.06 83 ALA A CA 1
ATOM 613 C C . ALA A 1 83 ? 14.216 0.234 0.763 1.00 95.06 83 ALA A C 1
ATOM 615 O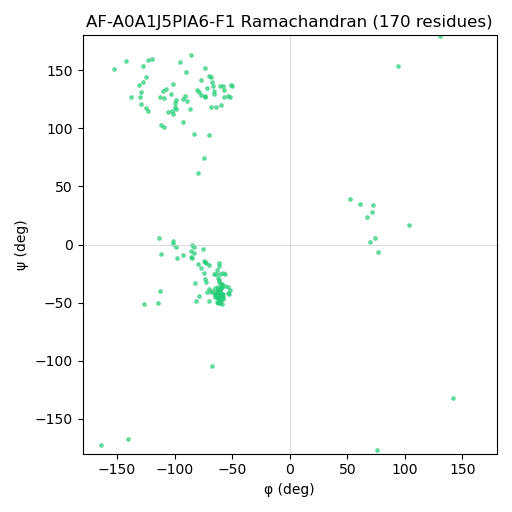 O . ALA A 1 83 ? 13.860 -0.821 1.298 1.00 95.06 83 ALA A O 1
ATOM 616 N N . HIS A 1 84 ? 15.228 0.972 1.228 1.00 94.69 84 HIS A N 1
ATOM 617 C CA . HIS A 1 84 ? 16.071 0.637 2.377 1.00 94.69 84 HIS A CA 1
ATOM 618 C C . HIS A 1 84 ? 15.370 0.804 3.735 1.00 94.69 84 HIS A C 1
ATOM 620 O O . HIS A 1 84 ? 15.871 0.294 4.731 1.00 94.69 84 HIS A O 1
ATOM 626 N N . ARG A 1 85 ? 14.229 1.507 3.794 1.00 95.12 85 ARG A N 1
ATOM 627 C CA . ARG A 1 85 ? 13.496 1.755 5.050 1.00 95.12 85 ARG A CA 1
ATOM 628 C C . ARG A 1 85 ? 12.577 0.616 5.479 1.00 95.12 85 ARG A C 1
ATOM 630 O O . ARG A 1 85 ? 11.989 0.682 6.548 1.00 95.12 85 ARG A O 1
ATOM 637 N N . TRP A 1 86 ? 12.416 -0.393 4.637 1.00 97.19 86 TRP A N 1
ATOM 638 C CA . TRP A 1 86 ? 11.494 -1.497 4.866 1.00 97.19 86 TRP A CA 1
ATOM 639 C C . TRP A 1 86 ? 11.879 -2.378 6.049 1.00 97.19 86 TRP A C 1
ATOM 641 O O . TRP A 1 86 ? 13.032 -2.794 6.175 1.00 97.19 86 TRP A O 1
ATOM 651 N N . LEU A 1 87 ? 10.880 -2.729 6.858 1.00 97.81 87 LEU A N 1
ATOM 652 C CA . LEU A 1 87 ? 11.025 -3.679 7.953 1.00 97.81 87 LEU A CA 1
A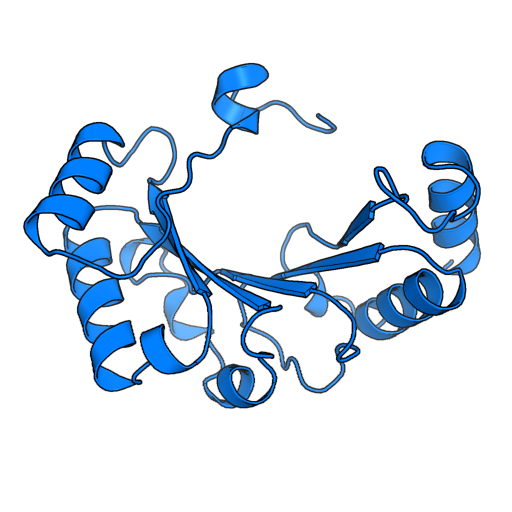TOM 653 C C . LEU A 1 87 ? 10.461 -5.041 7.548 1.00 97.81 87 LEU A C 1
ATOM 655 O O . LEU A 1 87 ? 9.255 -5.205 7.397 1.00 97.81 87 LEU A O 1
ATOM 659 N N . GLU A 1 88 ? 11.332 -6.042 7.412 1.00 97.00 88 GLU A N 1
ATOM 660 C CA . GLU A 1 88 ? 10.929 -7.388 6.974 1.00 97.00 88 GLU A CA 1
ATOM 661 C C . GLU A 1 88 ? 9.923 -8.050 7.934 1.00 97.00 88 GLU A C 1
ATOM 663 O O . GLU A 1 88 ? 9.041 -8.784 7.489 1.00 97.00 88 GLU A O 1
ATOM 668 N N . SER A 1 89 ? 9.998 -7.730 9.233 1.00 97.62 89 SER A N 1
ATOM 669 C CA . SER A 1 89 ? 9.065 -8.213 10.263 1.00 97.62 89 SER A CA 1
ATOM 670 C C . SER A 1 89 ? 7.608 -7.850 9.973 1.00 97.62 89 SER A C 1
ATOM 672 O O . SER A 1 89 ? 6.704 -8.560 10.403 1.00 97.62 89 SER A O 1
ATOM 674 N N . ASN A 1 90 ? 7.354 -6.796 9.191 1.00 98.00 90 ASN A N 1
ATOM 675 C CA . ASN A 1 90 ? 5.998 -6.383 8.836 1.00 98.00 90 ASN A CA 1
ATOM 676 C C . ASN A 1 90 ? 5.223 -7.456 8.067 1.00 98.00 90 ASN A C 1
ATOM 678 O O . ASN A 1 90 ? 3.998 -7.506 8.161 1.00 98.00 90 ASN A O 1
ATOM 682 N N . LEU A 1 91 ? 5.917 -8.362 7.371 1.00 97.75 91 LEU A N 1
ATOM 683 C CA . LEU A 1 91 ? 5.282 -9.479 6.673 1.00 97.75 91 LEU A CA 1
ATOM 684 C C . LEU A 1 91 ? 4.554 -10.454 7.610 1.00 97.75 91 LEU A C 1
ATOM 686 O O . LEU A 1 91 ? 3.691 -11.201 7.148 1.00 97.75 91 LEU A O 1
ATOM 690 N N . GLU A 1 92 ? 4.901 -10.487 8.897 1.00 97.31 92 GLU A N 1
ATOM 691 C CA . GLU A 1 92 ? 4.255 -11.348 9.897 1.00 97.31 92 GLU A CA 1
ATOM 692 C C . GLU A 1 92 ? 2.893 -10.802 10.351 1.00 97.31 92 GLU A C 1
ATOM 694 O O . GLU A 1 92 ? 2.053 -11.559 10.838 1.00 97.31 92 GLU A O 1
ATOM 699 N N . TYR A 1 93 ? 2.648 -9.505 10.142 1.00 97.88 93 TYR A N 1
ATOM 700 C CA . TYR A 1 93 ? 1.434 -8.810 10.579 1.00 97.88 93 TYR A CA 1
ATOM 701 C C . TYR A 1 93 ? 0.411 -8.591 9.458 1.00 97.88 93 TYR A C 1
ATOM 703 O O . TYR A 1 93 ? -0.657 -8.029 9.708 1.00 97.88 93 TYR A O 1
ATOM 711 N N . LEU A 1 94 ? 0.714 -9.051 8.240 1.00 98.06 94 LEU A N 1
ATOM 712 C CA . LEU A 1 94 ? -0.226 -9.042 7.122 1.00 98.06 94 LEU A CA 1
ATOM 713 C C . LEU A 1 94 ? -1.197 -10.221 7.226 1.00 98.06 94 LEU A C 1
ATOM 715 O O . LEU A 1 94 ? -0.800 -11.367 7.452 1.00 98.06 94 LEU A O 1
ATOM 719 N N . VAL A 1 95 ? -2.483 -9.935 7.046 1.00 97.81 95 VAL A N 1
ATOM 720 C CA . VAL A 1 95 ? -3.573 -10.908 7.108 1.00 97.81 95 VAL A CA 1
ATOM 721 C C . VAL A 1 95 ? -3.962 -11.350 5.688 1.00 97.81 95 VAL A C 1
ATOM 723 O O . VAL A 1 95 ? -4.459 -10.528 4.914 1.00 97.81 95 VAL A O 1
ATOM 726 N N . PRO A 1 96 ? -3.789 -12.639 5.331 1.00 96.50 96 PRO A N 1
ATOM 727 C CA . PRO A 1 96 ? -4.181 -13.156 4.020 1.00 96.50 96 PRO A CA 1
ATOM 728 C C . PRO A 1 96 ? -5.671 -12.947 3.727 1.00 96.50 96 PRO A C 1
ATOM 730 O O . PRO A 1 96 ? -6.514 -13.207 4.585 1.00 96.50 96 PRO A O 1
ATOM 733 N N . GLY A 1 97 ? -5.995 -12.515 2.505 1.00 95.31 97 GLY A N 1
ATOM 734 C CA . GLY A 1 97 ? -7.372 -12.249 2.067 1.00 95.31 97 GLY A CA 1
ATOM 735 C C . GLY A 1 97 ? -7.995 -10.969 2.637 1.00 95.31 97 GLY A C 1
ATOM 736 O O . GLY A 1 97 ? -9.179 -10.731 2.411 1.00 95.31 97 GLY A O 1
ATOM 737 N N . GLN A 1 98 ? -7.216 -10.169 3.371 1.00 96.88 98 GLN A N 1
ATOM 738 C CA . GLN A 1 98 ? -7.631 -8.884 3.933 1.00 96.88 98 GLN A CA 1
ATOM 739 C C . GLN A 1 98 ? -6.660 -7.768 3.540 1.00 96.88 98 GLN A C 1
ATOM 741 O O . GLN A 1 98 ? -7.098 -6.726 3.071 1.00 96.88 98 GLN A O 1
ATOM 746 N N . ASP A 1 99 ? -5.360 -7.981 3.752 1.00 98.44 99 ASP A N 1
ATOM 747 C CA . ASP A 1 99 ? -4.330 -6.962 3.555 1.00 98.44 99 ASP A CA 1
ATOM 748 C C . ASP A 1 99 ? -3.681 -7.072 2.163 1.00 98.44 99 ASP A C 1
ATOM 750 O O . ASP A 1 99 ? -3.654 -8.143 1.545 1.00 98.44 99 ASP A O 1
ATOM 754 N N . GLU A 1 100 ? -3.112 -5.963 1.693 1.00 98.50 100 GLU A N 1
ATOM 755 C CA . GLU A 1 100 ? -2.539 -5.822 0.356 1.00 98.50 100 GLU A CA 1
ATOM 756 C C . GLU A 1 100 ? -1.095 -5.303 0.423 1.00 98.50 100 GLU A C 1
ATOM 758 O O . GLU A 1 100 ? -0.767 -4.395 1.193 1.00 98.50 100 GLU A O 1
ATOM 763 N N . LEU A 1 101 ? -0.221 -5.854 -0.424 1.00 98.50 101 LEU A N 1
ATOM 764 C CA . LEU A 1 101 ? 1.122 -5.325 -0.651 1.00 98.50 101 LEU A CA 1
ATOM 765 C C . LEU A 1 101 ? 1.165 -4.629 -2.012 1.00 98.50 101 LEU A C 1
ATOM 767 O O . LEU A 1 101 ? 1.031 -5.260 -3.062 1.00 98.50 101 LEU A O 1
ATOM 771 N N . LYS A 1 102 ? 1.358 -3.315 -1.996 1.00 98.56 102 LYS A N 1
ATOM 772 C CA . LYS A 1 102 ? 1.354 -2.458 -3.179 1.00 98.56 102 LYS A CA 1
ATOM 773 C C . LYS A 1 102 ? 2.780 -2.128 -3.603 1.00 98.56 102 LYS A C 1
ATOM 775 O O . LYS A 1 102 ? 3.619 -1.822 -2.766 1.00 98.56 102 LYS A O 1
ATOM 780 N N . PHE A 1 103 ? 3.039 -2.155 -4.904 1.00 98.62 103 PHE A N 1
ATOM 781 C CA . PHE A 1 103 ? 4.288 -1.707 -5.508 1.00 98.62 103 PHE A CA 1
ATOM 782 C C . PHE A 1 103 ? 3.974 -0.634 -6.545 1.00 98.62 103 PHE A C 1
ATOM 784 O O . PHE A 1 103 ? 3.325 -0.907 -7.561 1.00 98.62 103 PHE A O 1
ATOM 791 N N . VAL A 1 104 ? 4.440 0.589 -6.295 1.00 98.00 104 VAL A N 1
ATOM 792 C CA . VAL A 1 104 ? 4.380 1.677 -7.276 1.00 98.00 104 VAL A CA 1
ATOM 793 C C . VAL A 1 104 ? 5.691 1.699 -8.066 1.00 98.00 104 VAL A C 1
ATOM 795 O O . VAL A 1 104 ? 6.729 2.098 -7.547 1.00 98.00 104 VAL A O 1
ATOM 798 N N . LEU A 1 105 ? 5.646 1.235 -9.313 1.00 98.62 105 LEU A N 1
ATOM 799 C CA . LEU A 1 105 ? 6.815 0.939 -10.141 1.00 98.62 105 LEU A CA 1
ATOM 800 C C . LEU A 1 105 ? 7.235 2.162 -10.966 1.00 98.62 105 LEU A C 1
ATOM 802 O O . LEU A 1 105 ? 6.415 2.750 -11.682 1.00 98.62 105 LEU A O 1
ATOM 806 N N . CYS A 1 106 ? 8.510 2.540 -10.886 1.00 98.12 106 CYS A N 1
ATOM 807 C CA . CYS A 1 106 ? 9.055 3.685 -11.615 1.00 98.12 106 CYS A CA 1
ATOM 808 C C . CYS A 1 106 ? 9.425 3.369 -13.069 1.00 98.12 106 CYS A C 1
ATOM 810 O O . CYS A 1 106 ? 9.356 4.254 -13.922 1.00 98.12 106 CYS A O 1
ATOM 812 N N . ASP A 1 107 ? 9.867 2.142 -13.325 1.00 98.38 107 ASP A N 1
ATOM 813 C CA . ASP A 1 107 ? 10.512 1.698 -14.562 1.00 98.38 107 ASP A CA 1
ATOM 814 C C . ASP A 1 107 ? 10.514 0.157 -14.658 1.00 98.38 107 ASP A C 1
ATOM 816 O O . ASP A 1 107 ? 9.839 -0.537 -13.888 1.00 98.38 107 ASP A O 1
ATOM 820 N N . ALA A 1 108 ? 11.205 -0.383 -15.665 1.00 98.25 108 ALA A N 1
ATOM 821 C CA . ALA A 1 108 ? 11.265 -1.819 -15.912 1.00 98.25 108 ALA A CA 1
ATOM 822 C C . ALA A 1 108 ? 12.140 -2.552 -14.885 1.00 98.25 108 ALA A C 1
ATOM 824 O O . ALA A 1 108 ? 11.837 -3.685 -14.513 1.00 98.25 108 ALA A O 1
ATOM 825 N N . GLU A 1 109 ? 13.182 -1.892 -14.387 1.00 98.62 109 GLU A N 1
ATOM 826 C CA . GLU A 1 109 ? 14.055 -2.399 -13.336 1.00 98.62 109 GLU A CA 1
ATOM 827 C C . GLU A 1 109 ? 13.279 -2.603 -12.030 1.00 98.62 109 GLU A C 1
ATOM 829 O O . GLU A 1 109 ? 13.411 -3.649 -11.392 1.00 98.62 109 GLU A O 1
ATOM 834 N N . ASP A 1 110 ? 12.408 -1.656 -11.670 1.00 98.69 110 ASP A N 1
ATOM 835 C CA . ASP A 1 110 ? 11.488 -1.807 -10.542 1.00 98.69 110 ASP A CA 1
ATOM 836 C C . ASP A 1 110 ? 10.521 -2.987 -10.720 1.00 98.69 110 ASP A C 1
ATOM 838 O O . ASP A 1 110 ? 10.246 -3.703 -9.754 1.00 98.69 110 ASP A O 1
ATOM 842 N N . TYR A 1 111 ? 10.015 -3.219 -11.937 1.00 98.75 111 TYR A N 1
ATOM 843 C CA . TYR A 1 111 ? 9.149 -4.365 -12.235 1.00 98.75 111 TYR A CA 1
ATOM 844 C C . TYR A 1 111 ? 9.874 -5.699 -12.018 1.00 98.75 111 TYR A C 1
ATOM 846 O O . TYR A 1 111 ? 9.369 -6.576 -11.309 1.00 98.75 111 TYR A O 1
ATOM 854 N N . ASP A 1 112 ? 11.068 -5.852 -12.597 1.00 98.69 112 ASP A N 1
ATOM 855 C CA . ASP A 1 112 ? 11.860 -7.075 -12.459 1.00 98.69 112 ASP A CA 1
ATOM 856 C C . ASP A 1 112 ? 12.269 -7.312 -11.003 1.00 98.69 112 ASP A C 1
ATOM 858 O O . ASP A 1 112 ? 12.173 -8.439 -10.502 1.00 98.69 112 ASP A O 1
ATOM 862 N N . TRP A 1 113 ? 12.646 -6.244 -10.296 1.00 98.69 113 TRP A N 1
ATOM 863 C CA . TRP A 1 113 ? 12.943 -6.297 -8.872 1.00 98.69 113 TRP A CA 1
ATOM 864 C C . TRP A 1 113 ? 11.726 -6.732 -8.050 1.00 98.69 113 TRP A C 1
ATOM 866 O O . TRP A 1 113 ? 11.843 -7.646 -7.235 1.00 98.69 113 TRP A O 1
ATOM 876 N N . ALA A 1 114 ? 10.553 -6.131 -8.270 1.00 98.69 114 ALA A N 1
ATOM 877 C CA . ALA A 1 114 ? 9.341 -6.454 -7.518 1.00 98.69 114 ALA A CA 1
ATOM 878 C C . ALA A 1 114 ? 8.917 -7.913 -7.742 1.00 98.69 114 ALA A C 1
ATOM 880 O O . ALA A 1 114 ? 8.555 -8.609 -6.790 1.00 98.69 114 ALA A O 1
ATOM 881 N N . ARG A 1 115 ? 9.030 -8.407 -8.984 1.00 98.69 115 ARG A N 1
ATOM 882 C CA . ARG A 1 115 ? 8.774 -9.811 -9.333 1.00 98.69 115 ARG A CA 1
ATOM 883 C C . ARG A 1 115 ? 9.709 -10.756 -8.580 1.00 98.69 115 ARG A C 1
ATOM 885 O O . ARG A 1 115 ? 9.239 -11.711 -7.963 1.00 98.69 115 ARG A O 1
ATOM 892 N N . ALA A 1 116 ? 11.015 -10.490 -8.614 1.00 98.62 116 ALA A N 1
ATOM 893 C CA . ALA A 1 116 ? 12.010 -11.301 -7.916 1.00 98.62 116 ALA A CA 1
ATOM 894 C C . ALA A 1 116 ? 11.793 -11.272 -6.396 1.00 98.62 116 ALA A C 1
ATOM 896 O O . ALA A 1 116 ? 11.732 -12.322 -5.760 1.00 98.62 116 ALA A O 1
ATOM 897 N N . TRP A 1 117 ? 11.571 -10.083 -5.830 1.00 98.44 117 TRP A N 1
ATOM 898 C CA . TRP A 1 117 ? 11.338 -9.893 -4.401 1.00 98.44 117 TRP A CA 1
ATOM 899 C C . TRP A 1 117 ? 10.118 -10.683 -3.911 1.00 98.44 117 TRP A C 1
ATOM 901 O O . TRP A 1 117 ? 10.193 -11.353 -2.876 1.00 98.44 117 TRP A O 1
ATOM 911 N N . CYS A 1 118 ? 9.020 -10.654 -4.678 1.00 98.56 118 CYS A N 1
ATOM 912 C CA . CYS A 1 118 ? 7.816 -11.428 -4.387 1.00 98.56 118 CYS A CA 1
ATOM 913 C C . CYS A 1 118 ? 8.058 -12.938 -4.482 1.00 98.56 118 CYS A C 1
ATOM 915 O O . CYS A 1 118 ? 7.611 -13.673 -3.600 1.00 98.56 118 CYS A O 1
ATOM 917 N N . ALA A 1 119 ? 8.777 -13.399 -5.510 1.00 98.25 119 ALA A N 1
ATOM 918 C CA . ALA A 1 119 ? 9.084 -14.814 -5.709 1.00 98.25 119 ALA A CA 1
ATOM 919 C C . ALA A 1 119 ? 9.944 -15.380 -4.570 1.00 98.25 119 ALA A C 1
ATOM 921 O O . ALA A 1 119 ? 9.591 -16.397 -3.974 1.00 98.25 119 ALA A O 1
ATOM 922 N N . GLU A 1 120 ? 11.034 -14.691 -4.224 1.00 98.19 120 GLU A N 1
ATOM 923 C CA . GLU A 1 120 ? 11.957 -15.079 -3.148 1.00 98.19 120 GLU A CA 1
ATOM 924 C C . GLU A 1 120 ? 11.247 -15.257 -1.801 1.00 98.19 120 GLU A C 1
ATOM 926 O O . GLU A 1 120 ? 11.596 -16.138 -1.018 1.00 98.19 120 GLU A O 1
ATOM 931 N N . ARG A 1 121 ? 10.233 -14.427 -1.536 1.00 97.75 121 ARG A N 1
ATOM 932 C CA . ARG A 1 121 ? 9.487 -14.394 -0.266 1.00 97.75 121 ARG A CA 1
ATOM 933 C C . ARG A 1 121 ? 8.137 -15.096 -0.326 1.00 97.75 121 ARG A C 1
ATOM 935 O O . ARG A 1 121 ? 7.401 -15.072 0.664 1.00 97.75 121 ARG A O 1
ATOM 942 N N . ARG A 1 122 ? 7.809 -15.708 -1.470 1.00 97.12 122 ARG A N 1
ATOM 943 C CA . ARG A 1 122 ? 6.534 -16.399 -1.727 1.00 97.12 122 ARG A CA 1
ATOM 944 C C . ARG A 1 122 ? 5.318 -15.516 -1.420 1.00 97.12 122 ARG A C 1
ATOM 946 O O . ARG A 1 122 ? 4.328 -15.975 -0.860 1.00 97.12 122 ARG A O 1
ATOM 953 N N . ILE A 1 123 ? 5.400 -14.227 -1.746 1.00 98.06 123 ILE A N 1
ATOM 954 C CA . ILE A 1 123 ? 4.398 -13.225 -1.339 1.00 98.06 123 ILE A CA 1
ATOM 955 C C . ILE A 1 123 ? 3.023 -13.528 -1.927 1.00 98.06 123 ILE A C 1
ATOM 957 O O . ILE A 1 123 ? 2.025 -13.399 -1.226 1.00 98.06 123 ILE A O 1
ATOM 961 N N . TRP A 1 124 ? 2.978 -14.005 -3.169 1.00 96.88 124 TRP A N 1
ATOM 962 C CA . TRP A 1 124 ? 1.736 -14.340 -3.869 1.00 96.88 124 TRP A CA 1
ATOM 963 C C . TRP A 1 124 ? 0.910 -15.444 -3.198 1.00 96.88 124 TRP A C 1
ATOM 965 O O . TRP A 1 124 ? -0.261 -15.615 -3.509 1.00 96.88 124 TRP A O 1
ATOM 975 N N . GLU A 1 125 ? 1.507 -16.202 -2.279 1.00 95.00 125 GLU A N 1
ATOM 976 C CA . GLU A 1 125 ? 0.815 -17.229 -1.496 1.00 95.00 125 GLU A CA 1
ATOM 977 C C . GLU A 1 125 ? 0.290 -16.692 -0.157 1.00 95.00 125 GLU A C 1
ATOM 979 O O . GLU A 1 125 ? -0.413 -17.398 0.564 1.00 95.00 125 GLU A O 1
ATOM 984 N N . ARG A 1 126 ? 0.677 -15.466 0.209 1.00 95.19 126 ARG A N 1
ATOM 985 C CA . ARG A 1 126 ? 0.479 -14.892 1.543 1.00 95.19 126 ARG A CA 1
ATOM 986 C C . ARG A 1 126 ? -0.506 -13.732 1.540 1.00 95.19 126 ARG A C 1
ATOM 988 O O . ARG A 1 126 ? -1.265 -13.594 2.490 1.00 95.19 126 ARG A O 1
ATOM 995 N N . VAL A 1 127 ? -0.452 -12.866 0.534 1.00 97.06 127 VAL A N 1
ATOM 996 C CA . VAL A 1 127 ? -1.173 -11.583 0.519 1.00 97.06 127 VAL A CA 1
ATOM 997 C C . VAL A 1 127 ? -1.463 -11.181 -0.926 1.00 97.06 127 VAL A C 1
ATOM 999 O O . VAL A 1 127 ? -0.706 -11.531 -1.834 1.00 97.06 127 VAL A O 1
ATOM 1002 N N . ASP A 1 128 ? -2.553 -10.444 -1.135 1.00 98.00 128 ASP A N 1
ATOM 1003 C CA . ASP A 1 128 ? -2.866 -9.859 -2.435 1.00 98.00 128 ASP A CA 1
ATOM 1004 C C . ASP A 1 128 ? -1.811 -8.804 -2.813 1.00 98.00 128 ASP A C 1
ATOM 1006 O O . ASP A 1 128 ? -1.451 -7.935 -2.018 1.00 98.00 128 ASP A O 1
ATOM 1010 N N . VAL A 1 129 ? -1.299 -8.873 -4.044 1.00 98.56 129 VAL A N 1
ATOM 1011 C CA . VAL A 1 129 ? -0.252 -7.964 -4.535 1.00 98.56 129 VAL A CA 1
ATOM 1012 C C . VAL A 1 129 ? -0.815 -7.022 -5.587 1.00 98.56 129 VAL A C 1
ATOM 1014 O O . VAL A 1 129 ? -1.451 -7.464 -6.547 1.00 98.56 129 VAL A O 1
ATOM 1017 N N . LEU A 1 130 ? -0.527 -5.729 -5.441 1.00 98.62 130 LEU A N 1
ATOM 1018 C CA . LEU A 1 130 ? -0.948 -4.678 -6.365 1.00 98.62 130 LEU A CA 1
ATOM 1019 C C . LEU A 1 130 ? 0.263 -4.087 -7.082 1.00 98.62 130 LEU A C 1
ATOM 1021 O O . LEU A 1 130 ? 1.198 -3.621 -6.431 1.00 98.62 130 LEU A O 1
ATOM 1025 N N . PHE A 1 131 ? 0.234 -4.045 -8.412 1.00 98.69 131 PHE A N 1
ATOM 1026 C CA . PHE A 1 131 ? 1.234 -3.344 -9.220 1.00 98.69 131 PHE A CA 1
ATOM 1027 C C . PHE A 1 131 ? 0.609 -2.096 -9.836 1.00 98.69 131 PHE A C 1
ATOM 1029 O O . PHE A 1 131 ? -0.410 -2.168 -10.527 1.00 98.69 131 PHE A O 1
ATOM 1036 N N . SER A 1 132 ? 1.240 -0.948 -9.606 1.00 98.25 132 SER A N 1
ATOM 1037 C CA . SER A 1 132 ? 0.774 0.349 -10.087 1.00 98.25 132 SER A CA 1
ATOM 1038 C C . SER A 1 132 ? 1.911 1.112 -10.762 1.00 98.25 132 SER A C 1
ATOM 1040 O O . SER A 1 132 ? 3.024 1.107 -10.242 1.00 98.25 132 SER A O 1
ATOM 1042 N N . PRO A 1 133 ? 1.689 1.777 -11.906 1.00 98.00 133 PRO A N 1
ATOM 1043 C CA . PRO A 1 133 ? 2.723 2.605 -12.508 1.00 98.00 133 PRO A CA 1
ATOM 1044 C C . PRO A 1 133 ? 2.844 3.941 -11.763 1.00 98.00 133 PRO A C 1
ATOM 1046 O O . PRO A 1 133 ? 1.835 4.563 -11.412 1.00 98.00 133 PRO A O 1
ATOM 1049 N N . VAL A 1 134 ? 4.072 4.440 -11.584 1.00 96.62 134 VAL A N 1
ATOM 1050 C CA . VAL A 1 134 ? 4.274 5.848 -11.217 1.00 96.62 134 VAL A CA 1
ATOM 1051 C C . VAL A 1 134 ? 3.622 6.731 -12.275 1.00 96.62 134 VAL A C 1
ATOM 1053 O O . VAL A 1 134 ? 3.918 6.639 -13.471 1.00 96.62 134 VAL A O 1
ATOM 1056 N N . TRP A 1 135 ? 2.767 7.638 -11.804 1.00 94.69 135 TRP A N 1
ATOM 1057 C CA . TRP A 1 135 ? 2.089 8.615 -12.642 1.00 94.69 135 TRP A CA 1
ATOM 1058 C C . TRP A 1 135 ? 3.060 9.393 -13.534 1.00 94.69 135 TRP A C 1
ATOM 1060 O O . TRP A 1 135 ? 4.015 9.995 -13.046 1.00 94.69 135 TRP A O 1
ATOM 1070 N N . GLY A 1 136 ? 2.785 9.406 -14.839 1.00 93.81 136 GLY A N 1
ATOM 1071 C CA . GLY A 1 136 ? 3.543 10.185 -15.820 1.00 93.81 136 GLY A CA 1
ATOM 1072 C C . GLY A 1 136 ? 4.966 9.689 -16.096 1.00 93.81 136 GLY A C 1
ATOM 1073 O O . GLY A 1 136 ? 5.661 10.327 -16.883 1.00 93.81 136 GLY A O 1
ATOM 1074 N N . ARG A 1 137 ? 5.406 8.580 -15.482 1.00 95.62 137 ARG A N 1
ATOM 1075 C CA . ARG A 1 137 ? 6.752 8.017 -15.680 1.00 95.62 137 ARG A CA 1
ATOM 1076 C C . ARG A 1 137 ? 6.723 6.656 -16.362 1.00 95.62 137 ARG A C 1
ATOM 1078 O O . ARG A 1 137 ? 7.426 6.473 -17.350 1.00 95.62 137 ARG A O 1
ATOM 1085 N N . LEU A 1 138 ? 5.910 5.727 -15.859 1.00 97.31 138 LEU A N 1
ATOM 1086 C CA . LEU A 1 138 ? 5.785 4.388 -16.430 1.00 97.31 138 LEU A CA 1
ATOM 1087 C C . LEU A 1 138 ? 4.494 4.283 -17.243 1.00 97.31 138 LEU A C 1
ATOM 1089 O O . LEU A 1 138 ? 3.420 4.619 -16.744 1.00 97.31 138 LEU A O 1
ATOM 1093 N N . ASP A 1 139 ? 4.594 3.807 -18.486 1.00 97.81 139 ASP A N 1
ATOM 1094 C CA . ASP A 1 139 ? 3.426 3.585 -19.341 1.00 97.81 139 ASP A CA 1
ATOM 1095 C C . ASP A 1 139 ? 2.522 2.490 -18.735 1.00 97.81 139 ASP A C 1
ATOM 1097 O O . ASP A 1 139 ? 2.949 1.335 -18.602 1.00 97.81 139 ASP A O 1
ATOM 1101 N N . PRO A 1 140 ? 1.261 2.806 -18.387 1.00 97.69 140 PRO A N 1
ATOM 1102 C CA . PRO A 1 140 ? 0.343 1.817 -17.843 1.00 97.69 140 PRO A CA 1
ATOM 1103 C C . PRO A 1 140 ? 0.042 0.662 -18.806 1.00 97.69 140 PRO A C 1
ATOM 1105 O O . PRO A 1 140 ? -0.159 -0.465 -18.354 1.00 97.69 140 PRO A O 1
ATOM 1108 N N . ALA A 1 141 ? 0.026 0.912 -20.122 1.00 98.12 141 ALA A N 1
ATOM 1109 C CA . ALA A 1 141 ? -0.225 -0.128 -21.119 1.00 98.12 141 ALA A CA 1
ATOM 1110 C C . ALA A 1 141 ? 0.947 -1.111 -21.207 1.00 98.12 141 ALA A C 1
ATOM 1112 O O . ALA A 1 141 ? 0.734 -2.322 -21.327 1.00 98.12 141 ALA A O 1
ATOM 1113 N N . TRP A 1 142 ? 2.176 -0.600 -21.099 1.00 98.38 142 TRP A N 1
ATOM 1114 C CA . TRP A 1 142 ? 3.368 -1.427 -20.964 1.00 98.38 142 TRP A CA 1
ATOM 1115 C C . TRP A 1 142 ? 3.276 -2.317 -19.722 1.00 98.38 142 TRP A C 1
ATOM 1117 O O . TRP A 1 142 ? 3.397 -3.535 -19.849 1.00 98.38 142 TRP A O 1
ATOM 1127 N N . LEU A 1 143 ? 2.978 -1.749 -18.547 1.00 98.56 143 LEU A N 1
ATOM 1128 C CA . LEU A 1 143 ? 2.926 -2.525 -17.303 1.00 98.56 143 LEU A CA 1
ATOM 1129 C C . LEU A 1 143 ? 1.839 -3.609 -17.348 1.00 98.56 143 LEU A C 1
ATOM 1131 O O . LEU A 1 143 ? 2.106 -4.759 -17.004 1.00 98.56 143 LEU A O 1
ATOM 1135 N N . ALA A 1 144 ? 0.637 -3.269 -17.820 1.00 98.31 144 ALA A N 1
ATOM 1136 C CA . ALA A 1 144 ? -0.449 -4.235 -17.966 1.00 98.31 144 ALA A CA 1
ATOM 1137 C C . ALA A 1 144 ? -0.060 -5.394 -18.899 1.00 98.31 144 ALA A C 1
ATOM 1139 O O . ALA A 1 144 ? -0.320 -6.553 -18.583 1.00 98.31 144 ALA A O 1
ATOM 1140 N N . ARG A 1 145 ? 0.612 -5.097 -20.022 1.00 98.44 145 ARG A N 1
ATOM 1141 C CA . ARG A 1 145 ? 1.099 -6.126 -20.949 1.00 98.44 145 ARG A CA 1
ATOM 1142 C C . ARG A 1 145 ? 2.132 -7.036 -20.292 1.00 98.44 145 ARG A C 1
ATOM 1144 O O . ARG A 1 145 ? 2.011 -8.246 -20.417 1.00 98.44 145 ARG A O 1
ATOM 1151 N N . ARG A 1 146 ? 3.097 -6.475 -19.559 1.00 98.44 146 ARG A N 1
ATOM 1152 C CA . ARG A 1 146 ? 4.122 -7.260 -18.851 1.00 98.44 146 ARG A CA 1
ATOM 1153 C C . ARG A 1 146 ? 3.513 -8.219 -17.832 1.00 98.44 146 ARG A C 1
ATOM 1155 O O . ARG A 1 146 ? 3.861 -9.393 -17.838 1.00 98.44 146 ARG A O 1
ATOM 1162 N N . VAL A 1 147 ? 2.561 -7.741 -17.028 1.00 98.25 147 VAL A N 1
ATOM 1163 C CA . VAL A 1 147 ? 1.840 -8.573 -16.051 1.00 98.25 147 VAL A CA 1
ATOM 1164 C C . VAL A 1 147 ? 1.139 -9.757 -16.727 1.00 98.25 147 VAL A C 1
ATOM 1166 O O . VAL A 1 147 ? 1.201 -10.871 -16.210 1.00 98.25 147 VAL A O 1
ATOM 1169 N N . VAL A 1 148 ? 0.501 -9.531 -17.882 1.00 98.31 148 VAL A N 1
ATOM 1170 C CA . VAL A 1 148 ? -0.175 -10.588 -18.653 1.00 98.31 148 VAL A CA 1
ATOM 1171 C C . VAL A 1 148 ? 0.825 -11.558 -19.280 1.00 98.31 148 VAL A C 1
ATOM 1173 O O . VAL A 1 148 ? 0.655 -12.766 -19.130 1.00 98.31 148 VAL A O 1
ATOM 1176 N N . ASP A 1 149 ? 1.859 -11.049 -19.954 1.00 98.31 149 ASP A N 1
ATOM 1177 C CA . ASP A 1 149 ? 2.866 -11.861 -20.647 1.00 98.31 149 ASP A CA 1
ATOM 1178 C C . ASP A 1 149 ? 3.613 -12.790 -19.673 1.00 98.31 149 ASP A C 1
ATOM 1180 O O . ASP A 1 149 ? 3.858 -13.953 -19.989 1.00 98.31 149 ASP A O 1
ATOM 1184 N N . ASP A 1 150 ? 3.927 -12.295 -18.471 1.00 97.88 150 ASP A N 1
ATOM 1185 C CA . ASP A 1 150 ? 4.613 -13.061 -17.425 1.00 97.88 150 ASP A CA 1
ATOM 1186 C C . ASP A 1 150 ? 3.646 -13.893 -16.552 1.00 97.88 150 ASP A C 1
ATOM 1188 O O . ASP A 1 150 ? 4.094 -14.659 -15.697 1.00 97.88 150 ASP A O 1
ATOM 1192 N N . GLY A 1 151 ? 2.326 -13.756 -16.741 1.00 97.44 151 GLY A N 1
ATOM 1193 C CA . GLY A 1 151 ? 1.305 -14.499 -15.995 1.00 97.44 151 GLY A CA 1
ATOM 1194 C C . GLY A 1 151 ? 1.330 -14.243 -14.485 1.00 97.44 151 GLY A C 1
ATOM 1195 O O . GLY A 1 151 ? 1.106 -15.166 -13.699 1.00 97.44 151 GLY A O 1
ATOM 1196 N N . LEU A 1 152 ? 1.646 -13.013 -14.066 1.00 96.94 152 LEU A N 1
ATOM 1197 C CA . LEU A 1 152 ? 1.836 -12.702 -12.651 1.00 96.94 152 LEU A CA 1
ATOM 1198 C C . LEU A 1 152 ? 0.508 -12.697 -11.876 1.00 96.94 152 LEU A C 1
ATOM 1200 O O . LEU A 1 152 ? -0.448 -12.054 -12.315 1.00 96.94 152 LEU A O 1
ATOM 1204 N N . PRO A 1 153 ? 0.447 -13.325 -10.685 1.00 96.88 153 PRO A N 1
ATOM 1205 C CA . PRO A 1 153 ? -0.735 -13.310 -9.823 1.00 96.88 153 PRO A CA 1
ATOM 1206 C C . PRO A 1 153 ? -0.811 -11.988 -9.038 1.00 96.88 153 PRO A C 1
ATOM 1208 O O . PRO A 1 153 ? -0.717 -11.957 -7.813 1.00 96.88 153 PRO A O 1
ATOM 1211 N N . VAL A 1 154 ? -0.930 -10.876 -9.762 1.00 97.94 154 VAL A N 1
ATOM 1212 C CA . VAL A 1 154 ? -1.023 -9.518 -9.211 1.00 97.94 154 VAL A CA 1
ATOM 1213 C C . VAL A 1 154 ? -2.248 -8.805 -9.772 1.00 97.94 154 VAL A C 1
ATOM 1215 O O . VAL A 1 154 ? -2.699 -9.086 -10.884 1.00 97.94 154 VAL A O 1
ATOM 1218 N N . ARG A 1 155 ? -2.777 -7.836 -9.026 1.00 98.12 155 ARG A N 1
ATOM 1219 C CA . ARG A 1 155 ? -3.801 -6.913 -9.523 1.00 98.12 155 ARG A CA 1
ATOM 1220 C C . ARG A 1 155 ? -3.120 -5.667 -10.076 1.00 98.12 155 ARG A C 1
ATOM 1222 O O . ARG A 1 155 ? -2.351 -5.002 -9.388 1.00 98.12 155 ARG A O 1
ATOM 1229 N N . PHE A 1 156 ? -3.410 -5.340 -11.328 1.00 97.94 156 PHE A N 1
ATOM 1230 C CA . PHE A 1 156 ? -2.978 -4.081 -11.923 1.00 97.94 156 PHE A CA 1
ATOM 1231 C C . PHE A 1 156 ? -3.867 -2.934 -11.425 1.00 97.94 156 PHE A C 1
ATOM 1233 O O . PHE A 1 156 ? -5.092 -3.018 -11.524 1.00 97.94 156 PHE A O 1
ATOM 1240 N N . GLN A 1 157 ? -3.262 -1.858 -10.917 1.00 96.31 157 GLN A N 1
ATOM 1241 C CA . GLN A 1 157 ? -3.990 -0.737 -10.323 1.00 96.31 157 GLN A CA 1
ATOM 1242 C C . GLN A 1 157 ? -3.525 0.611 -10.881 1.00 96.31 157 GLN A C 1
ATOM 1244 O O . GLN A 1 157 ? -2.351 0.975 -10.817 1.00 96.31 157 GLN A O 1
ATOM 1249 N N . LEU A 1 158 ? -4.476 1.407 -11.369 1.00 96.00 158 LEU A N 1
ATOM 1250 C CA . LEU A 1 158 ? -4.254 2.807 -11.727 1.00 96.00 158 LEU A CA 1
ATOM 1251 C C . LEU A 1 158 ? -4.533 3.724 -10.536 1.00 96.00 158 LEU A C 1
ATOM 1253 O O . LEU A 1 158 ? -5.443 3.478 -9.745 1.00 96.00 158 LEU A O 1
ATOM 1257 N N . GLN A 1 159 ? -3.809 4.842 -10.464 1.00 92.94 159 GLN A N 1
ATOM 1258 C CA . GLN A 1 159 ? -4.121 5.943 -9.550 1.00 92.94 159 GLN A CA 1
ATOM 1259 C C . GLN A 1 159 ? -5.345 6.710 -10.081 1.00 92.94 159 GLN A C 1
ATOM 1261 O O . GLN A 1 159 ? -5.216 7.794 -10.647 1.00 92.94 159 GLN A O 1
ATOM 1266 N N . LEU A 1 160 ? -6.538 6.112 -9.944 1.00 94.94 160 LEU A N 1
ATOM 1267 C CA . LEU A 1 160 ? -7.794 6.607 -10.529 1.00 94.94 160 LEU A CA 1
ATOM 1268 C C . LEU A 1 160 ? -8.083 8.066 -10.167 1.00 94.94 160 LEU A C 1
ATOM 1270 O O . LEU A 1 160 ? -8.533 8.821 -11.024 1.00 94.94 160 LEU A O 1
ATOM 1274 N N . HIS A 1 161 ? -7.752 8.490 -8.946 1.00 92.81 161 HIS A N 1
ATOM 1275 C CA . HIS A 1 161 ? -7.957 9.874 -8.524 1.00 92.81 161 HIS A CA 1
ATOM 1276 C C . HIS A 1 161 ? -7.210 10.883 -9.412 1.00 92.81 161 HIS A C 1
ATOM 1278 O O . HIS A 1 161 ? -7.746 11.941 -9.731 1.00 92.81 161 HIS A O 1
ATOM 1284 N N . LYS A 1 162 ? -6.015 10.535 -9.906 1.00 94.31 162 LYS A N 1
ATOM 1285 C CA . LYS A 1 162 ? -5.249 11.396 -10.818 1.00 94.31 162 LYS A CA 1
ATOM 1286 C C . LYS A 1 162 ? -5.838 11.438 -12.222 1.00 94.31 162 LYS A C 1
ATOM 1288 O O . LYS A 1 162 ? -5.707 12.455 -12.895 1.00 94.31 162 LYS A O 1
ATOM 1293 N N . LEU A 1 163 ? -6.491 10.359 -12.658 1.00 93.50 163 LEU A N 1
ATOM 1294 C CA . LEU A 1 163 ? -7.212 10.323 -13.935 1.00 93.50 163 LEU A CA 1
ATOM 1295 C C . LEU A 1 163 ? -8.493 11.157 -13.878 1.00 93.50 163 LEU A C 1
ATOM 1297 O O . LEU A 1 163 ? -8.806 11.845 -14.843 1.00 93.50 163 LEU A O 1
ATOM 1301 N N . ILE A 1 164 ? -9.226 11.083 -12.765 1.00 95.81 164 ILE A N 1
ATOM 1302 C CA . ILE A 1 164 ? -10.539 11.722 -12.618 1.00 95.81 164 ILE A CA 1
ATOM 1303 C C . ILE A 1 164 ? -10.398 13.210 -12.280 1.00 95.81 164 ILE A C 1
ATOM 1305 O O . ILE A 1 164 ? -11.043 14.043 -12.913 1.00 95.81 164 ILE A O 1
ATOM 1309 N N . TRP A 1 165 ? -9.557 13.551 -11.300 1.00 95.75 165 TRP A N 1
ATOM 1310 C CA . TRP A 1 165 ? -9.458 14.910 -10.752 1.00 95.75 165 TRP A CA 1
ATOM 1311 C C . TRP A 1 165 ? -8.131 15.614 -11.063 1.00 95.75 165 TRP A C 1
ATOM 1313 O O . TRP A 1 165 ? -8.010 16.816 -10.834 1.00 95.75 165 TRP A O 1
ATOM 1323 N N . GLY A 1 166 ? -7.150 14.903 -11.625 1.00 93.19 166 GLY A N 1
ATOM 1324 C CA . GLY A 1 166 ? -5.811 15.425 -11.907 1.00 93.19 166 GLY A CA 1
ATOM 1325 C C . GLY A 1 166 ? -4.806 15.148 -10.784 1.00 93.19 166 GLY A C 1
ATOM 1326 O O . GLY A 1 166 ? -5.163 14.991 -9.621 1.00 93.19 166 GLY A O 1
ATOM 1327 N N . ALA A 1 167 ? -3.518 15.084 -11.137 1.00 90.88 167 ALA A N 1
ATOM 1328 C CA . ALA A 1 167 ? -2.451 14.645 -10.229 1.00 90.88 167 ALA A CA 1
ATOM 1329 C C . ALA A 1 167 ? -2.199 15.563 -9.020 1.00 90.88 167 ALA A C 1
ATOM 1331 O O . ALA A 1 167 ? -1.718 15.089 -7.995 1.00 90.88 167 ALA A O 1
ATOM 1332 N N . GLU A 1 168 ? -2.537 16.847 -9.146 1.00 92.38 168 GLU A N 1
ATOM 1333 C CA . GLU A 1 168 ? -2.294 17.872 -8.123 1.00 92.38 168 GLU A CA 1
ATOM 1334 C C . GLU A 1 168 ? -3.531 18.166 -7.256 1.00 92.38 168 GLU A C 1
ATOM 1336 O O . GLU A 1 168 ? -3.474 19.001 -6.349 1.00 92.38 168 GLU A O 1
ATOM 1341 N N . ALA A 1 169 ? -4.666 17.512 -7.533 1.00 92.75 169 ALA A N 1
ATOM 1342 C CA . ALA A 1 169 ? -5.889 17.704 -6.764 1.00 92.75 169 ALA A CA 1
ATOM 1343 C C . ALA A 1 169 ? -5.728 17.170 -5.332 1.00 92.75 169 ALA A C 1
ATOM 1345 O O . ALA A 1 169 ? -5.129 16.121 -5.099 1.00 92.75 169 ALA A O 1
ATOM 1346 N N . ARG A 1 170 ? -6.275 17.901 -4.355 1.00 89.94 170 ARG A N 1
ATOM 1347 C CA . ARG A 1 170 ? -6.263 17.533 -2.931 1.00 89.94 170 ARG A CA 1
ATOM 1348 C C . ARG A 1 170 ? -7.688 17.517 -2.390 1.00 89.94 170 ARG A C 1
ATOM 1350 O O . ARG A 1 170 ? -8.475 18.390 -2.746 1.00 89.94 170 ARG A O 1
ATOM 1357 N N . GLY A 1 171 ? -7.979 16.580 -1.485 1.00 86.50 171 GLY A N 1
ATOM 1358 C CA . GLY A 1 171 ? -9.297 16.448 -0.852 1.00 86.50 171 GLY A CA 1
ATOM 1359 C C . GLY A 1 171 ? -10.383 15.911 -1.790 1.00 86.50 171 GLY A C 1
ATOM 1360 O O . GLY A 1 171 ? -11.525 16.356 -1.690 1.00 86.50 171 GLY A O 1
ATOM 1361 N N . VAL A 1 172 ? -10.002 15.015 -2.705 1.00 82.94 172 VAL A N 1
ATOM 1362 C CA . VAL A 1 172 ? -10.853 14.403 -3.738 1.00 82.94 172 VAL A CA 1
ATOM 1363 C C . VAL A 1 172 ? -10.894 12.891 -3.603 1.00 82.94 172 VAL A C 1
ATOM 1365 O O . VAL A 1 172 ? -9.883 12.334 -3.118 1.00 82.94 172 VAL A O 1
#

Solvent-accessible surface area (backbone atoms only — not comparable to full-atom values): 9907 Å² total; per-residue (Å²): 108,74,66,56,53,56,49,50,49,40,68,75,62,42,77,54,45,92,61,93,87,40,40,72,47,73,48,54,76,84,56,40,74,78,42,88,59,42,44,59,52,55,48,52,45,45,76,65,51,36,49,44,34,36,44,36,54,41,61,56,83,45,81,71,48,58,84,83,43,34,40,39,31,35,52,51,31,69,77,71,76,52,40,84,51,55,46,77,72,41,68,78,65,57,46,61,92,64,19,36,44,31,33,65,27,52,48,69,68,30,47,55,49,51,52,49,56,33,60,80,65,48,35,74,84,50,34,50,36,36,45,24,51,32,84,98,66,29,60,60,68,59,53,54,48,50,42,58,76,70,65,52,86,55,45,81,45,76,70,57,62,38,75,76,67,36,81,84,62,76,98,124

Organism: NCBI:txid410659

pLDDT: mean 94.75, std 6.41, range [58.19, 98.75]

Foldseek 3Di:
DLVVVVVVLCVVQNQADDDVSGAEEEDEDAAQVVDVCSLVSQVVCVVSPGQYEYEHQQLDACVSHDLSHAYEHEQEFVVNVCNVSHDPCNLVSDQAPRYEYEYAAQDVNRVVVVVVVCVVVVVLVRYAYEYEYDPPRDDLVVVVVVCVVVVPRHHYDYPVCCVPPNDPDDPD

Mean predicted aligned error: 3.54 Å

Sequence (172 aa):
MLDDLLAEVRHRLGPPRPGPCAPFVELTGGEPLAHPDAPALLRALLDLGYEVALETAGSHDLAPVPREVVKIVDRKTPGSGEAHRWLESNLEYLVPGQDELKFVLCDAEDYDWARAWCAERRIWERVDVLFSPVWGRLDPAWLARRVVDDGLPVRFQLQLHKLIWGAEARGV

InterPro domains:
  IPR013785 Aldolase-type TIM barrel [G3DSA:3.20.20.70] (2-165)
  IPR024924 7-carboxy-7-deazaguanine synthase-like [PIRSF000370] (22-169)
  IPR058240 Radical SAM superfamily [SSF102114] (22-60)